Protein AF-A0A0G1XQF8-F1 (afdb_monomer)

Sequence (126 aa):
MMKHDTEIATPSVVESVKRPQMKPQFAVLIAGSIVLSMLLVIVSMYLYNESGAAQLDLSRPGYQDVRSQAQVTERFDGIDSAGEVNDRTLERFDELYSEQQAKILKQKDGFAPAVMRDDALDIKVE

Secondary structure (DSSP, 8-state):
-----------------------HHHHHHHHHHHHHHHHHHHHHHHHHHHTTHHHHHTTSGGGTTTGGGS--SS------TTS---HHHHHHHHHHHHHHHHHHHHSTTTT-GGGSSHHHHT----

pLDDT: mean 71.52, std 14.57, range [40.84, 97.62]

Foldseek 3Di:
DDDDPPPPDDPPCPPPPDPPDDDVVNVCVVVVVVVVVVVVVVVVVVCCLVVCVVVVVCVDPVNVVVNVVRDCPDPPVADPPPDDDDPVNVVVNVVSVVVVVVVLVPPPCSPPVVCVDCVNVVPDDD

Structure (mmCIF, N/CA/C/O backbone):
data_AF-A0A0G1XQF8-F1
#
_entry.id   AF-A0A0G1XQF8-F1
#
loop_
_atom_site.group_PDB
_atom_site.id
_atom_site.type_symbol
_atom_site.label_atom_id
_atom_site.label_alt_id
_atom_site.label_comp_id
_atom_site.label_asym_id
_atom_site.label_entity_id
_atom_site.label_seq_id
_atom_site.pdbx_PDB_ins_code
_atom_site.Cartn_x
_atom_site.Cartn_y
_atom_site.Cartn_z
_atom_site.occupancy
_atom_site.B_iso_or_equiv
_atom_site.auth_seq_id
_atom_site.auth_com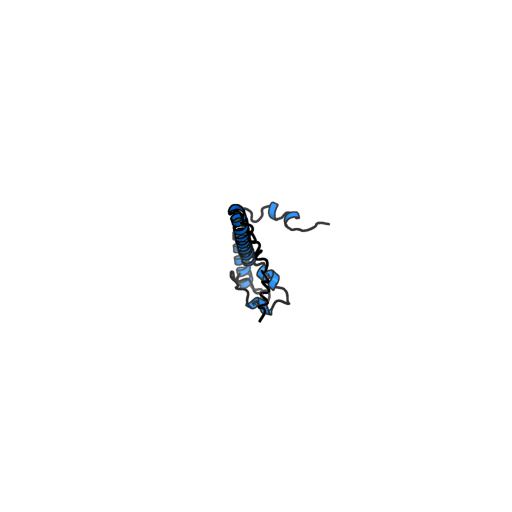p_id
_atom_site.auth_asym_id
_atom_site.auth_atom_id
_atom_site.pdbx_PDB_model_num
ATOM 1 N N . MET A 1 1 ? 47.596 -43.853 -64.453 1.00 41.84 1 MET A N 1
ATOM 2 C CA . MET A 1 1 ? 47.403 -43.241 -63.120 1.00 41.84 1 MET A CA 1
ATOM 3 C C . MET A 1 1 ? 46.606 -41.956 -63.335 1.00 41.84 1 MET A C 1
ATOM 5 O O . MET A 1 1 ? 47.189 -40.933 -63.655 1.00 41.84 1 MET A O 1
ATOM 9 N N . MET A 1 2 ? 45.273 -42.048 -63.335 1.00 40.84 2 MET A N 1
ATOM 10 C CA . MET A 1 2 ? 44.359 -40.917 -63.563 1.00 40.84 2 MET A CA 1
ATOM 11 C C . MET A 1 2 ? 43.881 -40.423 -62.194 1.00 40.84 2 MET A C 1
ATOM 13 O O . MET A 1 2 ? 43.322 -41.206 -61.430 1.00 40.84 2 MET A O 1
ATOM 17 N N . LYS A 1 3 ? 44.176 -39.164 -61.856 1.00 48.50 3 LYS A N 1
ATOM 18 C CA . LYS A 1 3 ? 43.680 -38.506 -60.641 1.00 48.50 3 LYS A CA 1
ATOM 19 C C . LYS A 1 3 ? 42.242 -38.055 -60.889 1.00 48.50 3 LYS A C 1
ATOM 21 O O . LYS A 1 3 ? 41.986 -37.315 -61.833 1.00 48.50 3 LYS A O 1
ATOM 26 N N . HIS A 1 4 ? 41.323 -38.558 -60.073 1.00 51.06 4 HIS A N 1
ATOM 27 C CA . HIS A 1 4 ? 39.964 -38.048 -59.964 1.00 51.06 4 HIS A CA 1
ATOM 28 C C . HIS A 1 4 ? 39.975 -36.911 -58.948 1.00 51.06 4 HIS A C 1
ATOM 30 O O . HIS A 1 4 ? 39.969 -37.167 -57.746 1.00 51.06 4 HIS A O 1
ATOM 36 N N . ASP A 1 5 ? 39.983 -35.677 -59.434 1.00 54.97 5 ASP A N 1
ATOM 37 C CA . ASP A 1 5 ? 39.781 -34.506 -58.589 1.00 54.97 5 ASP A CA 1
ATOM 38 C C . ASP A 1 5 ? 38.29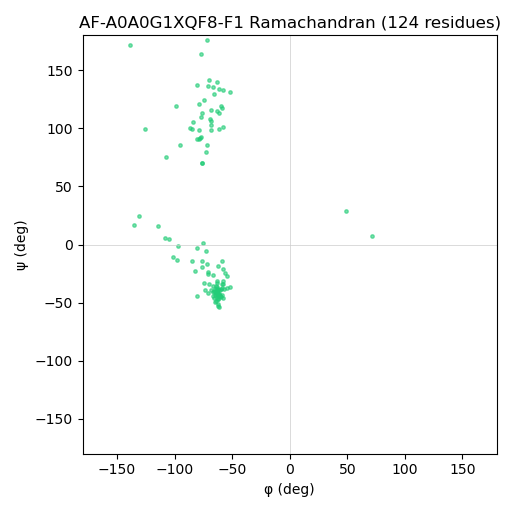2 -34.145 -58.654 1.00 54.97 5 ASP A C 1
ATOM 40 O O . ASP A 1 5 ? 37.831 -33.383 -59.502 1.00 54.97 5 ASP A O 1
ATOM 44 N N . THR A 1 6 ? 37.506 -34.792 -57.791 1.00 55.88 6 THR A N 1
ATOM 45 C CA . THR A 1 6 ? 36.113 -34.416 -57.541 1.00 55.88 6 THR A CA 1
ATOM 46 C C . THR A 1 6 ? 36.120 -33.184 -56.643 1.00 55.88 6 THR A C 1
ATOM 48 O O . THR A 1 6 ? 36.166 -33.291 -55.418 1.00 55.88 6 THR A O 1
ATOM 51 N N . GLU A 1 7 ? 36.092 -32.002 -57.248 1.00 49.00 7 GLU A N 1
ATOM 52 C CA . GLU A 1 7 ? 35.933 -30.742 -56.526 1.00 49.00 7 GLU A CA 1
ATOM 53 C C . GLU A 1 7 ? 34.452 -30.553 -56.157 1.00 49.00 7 GLU A C 1
ATOM 55 O O . GLU A 1 7 ? 33.651 -30.023 -56.926 1.00 49.00 7 GLU A O 1
ATOM 60 N N . ILE A 1 8 ? 34.054 -31.038 -54.976 1.00 55.09 8 ILE A N 1
ATOM 61 C CA . ILE A 1 8 ? 32.769 -30.670 -54.370 1.00 55.09 8 ILE A CA 1
ATOM 62 C C . ILE A 1 8 ? 32.952 -29.312 -53.693 1.00 55.09 8 ILE A C 1
ATOM 64 O O . ILE A 1 8 ? 33.320 -29.227 -52.522 1.00 55.09 8 ILE A O 1
ATOM 68 N N . ALA A 1 9 ? 32.695 -28.238 -54.435 1.00 50.81 9 ALA A N 1
ATOM 69 C CA . ALA A 1 9 ? 32.553 -26.907 -53.864 1.00 50.81 9 ALA A CA 1
ATOM 70 C C . ALA A 1 9 ? 31.154 -26.770 -53.235 1.00 50.81 9 ALA A C 1
ATOM 72 O O . ALA A 1 9 ? 30.151 -26.536 -53.907 1.00 50.81 9 ALA A O 1
ATOM 73 N N . THR A 1 10 ? 31.091 -26.956 -51.918 1.00 56.81 10 THR A N 1
ATOM 74 C CA . THR A 1 10 ? 29.962 -26.601 -51.045 1.00 56.81 10 THR A CA 1
ATOM 75 C C . THR A 1 10 ? 29.531 -25.141 -51.252 1.00 56.81 10 THR A C 1
ATOM 77 O O . THR A 1 10 ? 30.391 -24.260 -51.184 1.00 56.81 10 THR A O 1
ATOM 80 N N . PRO A 1 11 ? 28.231 -24.827 -51.433 1.00 51.84 11 PRO A N 1
ATOM 81 C CA . PRO A 1 11 ? 27.777 -23.443 -51.491 1.00 51.84 11 PRO A CA 1
ATOM 82 C C . PRO A 1 11 ? 27.914 -22.788 -50.109 1.00 51.84 11 PRO A C 1
ATOM 84 O O . PRO A 1 11 ? 27.157 -23.073 -49.183 1.00 51.84 11 PRO A O 1
ATOM 87 N N . SER A 1 12 ? 28.881 -21.882 -49.965 1.00 56.59 12 SER A N 1
ATOM 88 C CA . SER A 1 12 ? 29.026 -21.006 -48.803 1.00 56.59 12 SER A CA 1
ATOM 89 C C . SER A 1 12 ? 27.998 -19.871 -48.867 1.00 56.59 12 SER A C 1
ATOM 91 O O . SER A 1 12 ? 28.345 -18.716 -49.104 1.00 56.59 12 SER A O 1
ATOM 93 N N . VAL A 1 13 ? 26.719 -20.185 -48.678 1.00 59.09 13 VAL A N 1
ATOM 94 C CA . VAL A 1 13 ? 25.697 -19.168 -48.394 1.00 59.09 13 VAL A CA 1
ATOM 95 C C . VAL A 1 13 ? 25.311 -19.306 -46.929 1.00 59.09 13 VAL A C 1
ATOM 97 O O . VAL A 1 13 ? 24.273 -19.855 -46.578 1.00 59.09 13 VAL A O 1
ATOM 100 N N . VAL A 1 14 ? 26.194 -18.828 -46.048 1.00 60.81 14 VAL A N 1
ATOM 101 C CA . VAL A 1 14 ? 25.778 -18.458 -44.693 1.00 60.81 14 VAL A CA 1
ATOM 102 C C . VAL A 1 14 ? 25.100 -17.105 -44.838 1.00 60.81 14 VAL A C 1
ATOM 104 O O . VAL A 1 14 ? 25.749 -16.060 -44.864 1.00 60.81 14 VAL A O 1
ATOM 107 N N . GLU A 1 15 ? 23.787 -17.134 -45.033 1.00 61.25 15 GLU A N 1
ATOM 108 C CA . GLU A 1 15 ? 22.965 -15.935 -45.057 1.00 61.25 15 GLU A CA 1
ATOM 109 C C . GLU A 1 15 ? 23.118 -15.220 -43.704 1.00 61.25 15 GLU A C 1
ATOM 111 O O . GLU A 1 15 ? 22.841 -15.776 -42.639 1.00 61.25 15 GLU A O 1
ATOM 116 N N . SER A 1 16 ? 23.652 -13.997 -43.729 1.00 62.41 16 SER A N 1
ATOM 117 C CA . SER A 1 16 ? 23.842 -13.192 -42.524 1.00 62.41 16 SER A CA 1
ATOM 118 C C . SER A 1 16 ? 22.472 -12.781 -41.991 1.00 62.41 16 SER A C 1
ATOM 120 O O . SER A 1 16 ? 21.853 -11.837 -42.485 1.00 62.41 16 SER A O 1
ATOM 122 N N . VAL A 1 17 ? 21.976 -13.517 -40.994 1.00 70.25 17 VAL A N 1
ATOM 123 C CA . VAL A 1 17 ? 20.716 -13.219 -40.308 1.00 70.25 17 VAL A CA 1
ATOM 124 C C . VAL A 1 17 ? 20.835 -11.848 -39.642 1.00 70.25 17 VAL A C 1
ATOM 126 O O . VAL A 1 17 ? 21.414 -11.693 -38.561 1.00 70.25 17 VAL A O 1
ATOM 129 N N . LYS A 1 18 ? 20.284 -10.823 -40.299 1.00 65.62 18 LYS A N 1
ATOM 130 C CA . LYS A 1 18 ? 20.237 -9.458 -39.778 1.00 65.62 18 LYS A CA 1
ATOM 131 C C . LYS A 1 18 ? 19.287 -9.424 -38.583 1.00 65.62 18 LYS A C 1
ATOM 133 O O . LYS A 1 18 ? 18.069 -9.436 -38.743 1.00 65.62 18 LYS A O 1
ATOM 138 N N . ARG A 1 19 ? 19.847 -9.389 -37.370 1.00 74.12 19 ARG A N 1
ATOM 139 C CA . ARG A 1 19 ? 19.052 -9.306 -36.138 1.00 74.12 19 ARG A CA 1
ATOM 140 C C . ARG A 1 19 ? 18.244 -8.003 -36.133 1.00 74.12 19 ARG A C 1
ATOM 142 O O . ARG A 1 19 ? 18.817 -6.949 -36.430 1.00 74.12 19 ARG A O 1
ATOM 149 N N . PRO A 1 20 ? 16.945 -8.043 -35.793 1.00 67.25 20 PRO A N 1
ATOM 150 C CA . PRO A 1 20 ? 16.147 -6.834 -35.694 1.00 67.25 20 PRO A CA 1
ATOM 151 C C . PRO A 1 20 ? 16.727 -5.957 -34.582 1.00 67.25 20 PRO A C 1
ATOM 153 O O . PRO A 1 20 ? 16.756 -6.337 -33.413 1.00 67.25 20 PRO A O 1
ATOM 156 N N . GLN A 1 21 ? 17.243 -4.789 -34.959 1.00 72.50 21 GLN A N 1
ATOM 157 C CA . GLN A 1 21 ? 17.747 -3.816 -34.001 1.00 72.50 21 GLN A CA 1
ATOM 158 C C . GLN A 1 21 ? 16.553 -3.100 -33.375 1.00 72.50 21 GLN A C 1
ATOM 160 O O . GLN A 1 21 ? 15.846 -2.338 -34.040 1.00 72.50 21 GLN A O 1
ATOM 165 N N . MET A 1 22 ? 16.302 -3.375 -32.097 1.00 67.69 22 MET A N 1
ATOM 166 C CA . MET A 1 22 ? 15.277 -2.668 -31.338 1.00 67.69 22 MET A CA 1
ATOM 167 C C . MET A 1 22 ? 15.684 -1.203 -31.186 1.00 67.69 22 MET A C 1
ATOM 169 O O . MET A 1 22 ? 16.799 -0.892 -30.767 1.00 67.69 22 MET A O 1
ATOM 173 N N . LYS A 1 23 ? 14.768 -0.291 -31.524 1.00 82.81 23 LYS A N 1
ATOM 174 C CA . LYS A 1 23 ? 14.982 1.144 -31.317 1.00 82.81 23 LYS A CA 1
ATOM 175 C C . LYS A 1 23 ? 15.119 1.424 -29.813 1.00 82.81 23 LYS A C 1
ATOM 177 O O . LYS A 1 23 ? 14.321 0.890 -29.038 1.00 82.81 23 LYS A O 1
ATOM 182 N N . PRO A 1 24 ? 16.041 2.308 -29.389 1.00 81.25 24 PRO A N 1
ATOM 183 C CA . PRO A 1 24 ? 16.271 2.590 -27.970 1.00 81.25 24 PRO A CA 1
ATOM 184 C C . PRO A 1 24 ? 15.009 3.111 -27.267 1.00 81.25 24 PRO A C 1
ATOM 186 O O . PRO A 1 24 ? 14.738 2.738 -26.135 1.00 81.25 24 PRO A O 1
ATOM 189 N N . GLN A 1 25 ? 14.172 3.881 -27.969 1.00 84.06 25 GLN A N 1
ATOM 190 C CA . GLN A 1 25 ? 12.886 4.377 -27.460 1.00 84.06 25 GLN A CA 1
ATOM 191 C C . GLN A 1 25 ? 11.914 3.246 -27.085 1.00 84.06 25 GLN A C 1
ATOM 193 O O . GLN A 1 25 ? 11.227 3.326 -26.072 1.00 84.06 25 GLN A O 1
ATOM 198 N N . PHE A 1 26 ? 11.879 2.173 -27.879 1.00 86.19 26 PHE A N 1
ATOM 199 C CA . PHE A 1 26 ? 11.009 1.026 -27.623 1.00 86.19 26 PHE A CA 1
ATOM 200 C C . PHE A 1 26 ? 11.524 0.184 -26.450 1.00 86.19 26 PHE A C 1
ATOM 202 O O . PHE A 1 26 ? 10.744 -0.237 -25.602 1.00 86.19 26 PHE A O 1
ATOM 209 N N . ALA A 1 27 ? 12.846 0.008 -26.351 1.00 87.81 27 ALA A N 1
ATOM 210 C CA . ALA A 1 27 ? 13.469 -0.665 -25.213 1.00 87.81 27 ALA A CA 1
ATOM 211 C C . ALA A 1 27 ? 13.232 0.093 -23.892 1.00 87.81 27 ALA A C 1
ATOM 213 O O . ALA A 1 27 ? 12.914 -0.527 -22.880 1.00 87.81 27 ALA A O 1
ATOM 214 N N . VAL A 1 28 ? 13.318 1.428 -23.914 1.00 92.62 28 VAL A N 1
ATOM 215 C CA . VAL A 1 28 ? 13.034 2.281 -22.748 1.00 92.62 28 VAL A CA 1
ATOM 216 C C . VAL A 1 28 ? 11.570 2.183 -22.324 1.00 92.62 28 VAL A C 1
ATOM 218 O O . VAL A 1 28 ? 11.303 2.087 -21.132 1.00 92.62 28 VAL A O 1
ATOM 221 N N . LEU A 1 29 ? 10.623 2.149 -23.268 1.00 93.75 29 LEU A N 1
ATOM 222 C CA . LEU A 1 29 ? 9.204 1.965 -22.941 1.00 93.75 29 LEU A CA 1
ATOM 223 C C . LEU A 1 29 ? 8.938 0.617 -22.270 1.00 93.75 29 LEU A C 1
ATOM 225 O O . LEU A 1 29 ? 8.242 0.571 -21.257 1.00 93.75 29 LEU A O 1
ATOM 229 N N . ILE A 1 30 ? 9.522 -0.467 -22.789 1.00 94.12 30 ILE A N 1
ATOM 230 C CA . ILE A 1 30 ? 9.374 -1.794 -22.181 1.00 94.12 30 ILE A CA 1
ATOM 231 C C . ILE A 1 30 ? 9.963 -1.789 -20.770 1.00 94.12 30 ILE A C 1
ATOM 233 O O . ILE A 1 30 ? 9.262 -2.125 -19.817 1.00 94.12 30 ILE A O 1
ATOM 237 N N . ALA A 1 31 ? 11.214 -1.351 -20.616 1.00 94.75 31 ALA A N 1
ATOM 238 C CA . ALA A 1 31 ? 11.869 -1.300 -19.313 1.00 94.75 31 ALA A CA 1
ATOM 239 C C . ALA A 1 31 ? 11.095 -0.419 -18.318 1.00 94.75 31 ALA A C 1
ATOM 241 O O . ALA A 1 31 ? 10.867 -0.824 -17.181 1.00 94.75 31 ALA A O 1
ATOM 242 N N . GLY A 1 32 ? 10.622 0.747 -18.763 1.00 96.56 32 GLY A N 1
ATOM 243 C CA . GLY A 1 32 ? 9.818 1.657 -17.954 1.00 96.56 32 GLY A CA 1
ATOM 244 C C . GLY A 1 32 ? 8.497 1.034 -17.508 1.00 96.56 32 GLY A C 1
ATOM 245 O O . GLY A 1 32 ? 8.147 1.137 -16.337 1.00 96.56 32 GLY A O 1
ATOM 246 N N . SER A 1 33 ? 7.795 0.330 -18.402 1.00 96.56 33 SER A N 1
ATOM 247 C CA . SER A 1 33 ? 6.546 -0.360 -18.054 1.00 96.56 33 SER A CA 1
ATOM 248 C C . SER A 1 33 ? 6.758 -1.470 -17.019 1.00 96.56 33 SER A C 1
ATOM 250 O O . SER A 1 33 ? 5.963 -1.596 -16.089 1.00 96.56 33 SER A O 1
ATOM 252 N N . ILE A 1 34 ? 7.866 -2.214 -17.115 1.00 97.00 34 ILE A N 1
ATOM 253 C CA . ILE A 1 34 ? 8.223 -3.259 -16.149 1.00 97.00 34 ILE A CA 1
ATOM 254 C C . ILE A 1 34 ? 8.500 -2.630 -14.782 1.00 97.00 34 ILE A C 1
ATOM 256 O O . ILE A 1 34 ? 7.910 -3.051 -13.789 1.00 97.00 34 ILE A O 1
ATOM 260 N N . VAL A 1 35 ? 9.328 -1.583 -14.725 1.00 97.62 35 VAL A N 1
ATOM 261 C CA . VAL A 1 35 ? 9.638 -0.884 -13.468 1.00 97.62 35 VAL A CA 1
ATOM 262 C C . VAL A 1 35 ? 8.375 -0.297 -12.841 1.00 97.62 35 VAL A C 1
ATOM 264 O O . VAL A 1 35 ? 8.143 -0.474 -11.647 1.00 97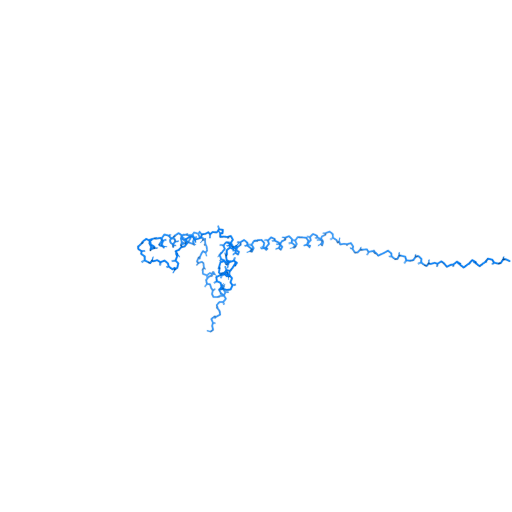.62 35 VAL A O 1
ATOM 267 N N . LEU A 1 36 ? 7.521 0.345 -13.640 1.00 96.50 36 LEU A N 1
ATOM 268 C CA . LEU A 1 36 ? 6.262 0.906 -13.158 1.00 96.50 36 LEU A CA 1
ATOM 269 C C . LEU A 1 36 ? 5.338 -0.182 -12.593 1.00 96.50 36 LEU A C 1
ATOM 271 O O . LEU A 1 36 ? 4.757 0.005 -11.526 1.00 96.50 36 LEU A O 1
ATOM 275 N N . SER A 1 37 ? 5.245 -1.332 -13.266 1.00 96.81 37 SER A N 1
ATOM 276 C CA . SER A 1 37 ? 4.443 -2.464 -12.791 1.00 96.81 37 SER A CA 1
ATOM 277 C C . SER A 1 37 ? 4.958 -3.019 -11.460 1.00 96.81 37 SER A C 1
ATOM 279 O O . SER A 1 37 ? 4.167 -3.285 -10.560 1.00 96.81 37 SER A O 1
ATOM 281 N N . MET A 1 38 ? 6.280 -3.109 -11.287 1.00 96.94 38 MET A N 1
ATOM 282 C CA . MET A 1 38 ? 6.888 -3.549 -10.031 1.00 96.94 38 MET A CA 1
ATOM 283 C C . MET A 1 38 ? 6.590 -2.575 -8.891 1.00 96.94 38 MET A C 1
ATOM 285 O O . MET A 1 38 ? 6.236 -3.010 -7.798 1.00 96.94 38 MET A O 1
ATOM 289 N N . LEU A 1 39 ? 6.680 -1.266 -9.147 1.00 96.50 39 LEU A N 1
ATOM 290 C CA . LEU A 1 39 ? 6.341 -0.249 -8.149 1.00 96.50 39 LEU A CA 1
ATOM 291 C C . LEU A 1 39 ? 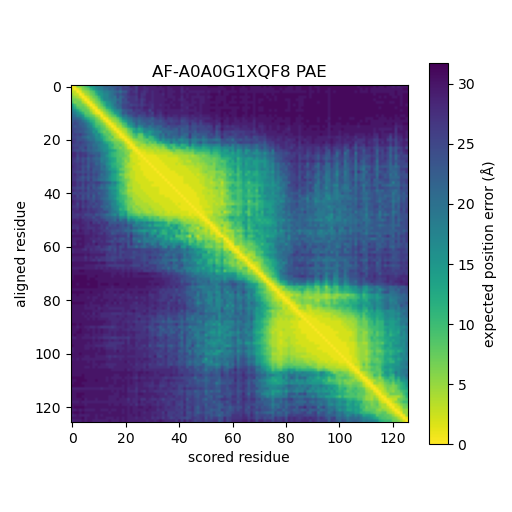4.879 -0.356 -7.713 1.00 96.50 39 LEU A C 1
ATOM 293 O O . LEU A 1 39 ? 4.598 -0.326 -6.518 1.00 96.50 39 LEU A O 1
ATOM 297 N N . LEU A 1 40 ? 3.964 -0.538 -8.667 1.00 95.75 40 LEU A N 1
ATOM 298 C CA . LEU A 1 40 ? 2.545 -0.734 -8.375 1.00 95.75 40 LEU A CA 1
ATOM 299 C C . LEU A 1 40 ? 2.320 -1.977 -7.506 1.00 95.75 40 LEU A C 1
ATOM 301 O O . LEU A 1 40 ? 1.619 -1.882 -6.506 1.00 95.75 40 LEU A O 1
ATOM 305 N N . VAL A 1 41 ? 2.967 -3.106 -7.819 1.00 96.00 41 VAL A N 1
ATOM 306 C CA . VAL A 1 41 ? 2.865 -4.336 -7.012 1.00 96.00 41 VAL A CA 1
ATOM 307 C C . VAL A 1 41 ? 3.376 -4.122 -5.586 1.00 96.00 41 VAL A C 1
ATOM 309 O O . VAL A 1 41 ? 2.730 -4.569 -4.641 1.00 96.00 41 VAL A O 1
ATOM 312 N N . ILE A 1 42 ? 4.502 -3.422 -5.411 1.00 94.50 42 ILE A N 1
ATOM 313 C CA . ILE A 1 42 ? 5.052 -3.120 -4.080 1.00 94.50 42 ILE A CA 1
ATOM 314 C C . ILE A 1 42 ? 4.068 -2.267 -3.277 1.00 94.50 42 ILE A C 1
ATOM 316 O O . ILE A 1 42 ? 3.783 -2.590 -2.126 1.00 94.50 42 ILE A O 1
ATOM 320 N N . VAL A 1 43 ? 3.517 -1.212 -3.883 1.00 91.62 43 VAL A N 1
ATOM 321 C CA . VAL A 1 43 ? 2.523 -0.346 -3.232 1.00 91.62 43 VAL A CA 1
ATOM 322 C C . VAL A 1 43 ? 1.264 -1.139 -2.875 1.00 91.62 43 VAL A C 1
ATOM 324 O O . VAL A 1 43 ? 0.773 -1.029 -1.755 1.00 91.62 43 VAL A O 1
ATOM 327 N N . SER A 1 44 ? 0.770 -1.989 -3.777 1.00 88.75 44 SER A N 1
ATOM 328 C CA . SER A 1 44 ? -0.377 -2.858 -3.505 1.00 88.75 44 SER A CA 1
ATOM 329 C C . SER A 1 44 ? -0.115 -3.815 -2.343 1.00 88.75 44 SER A C 1
ATOM 331 O O . SER A 1 44 ? -0.972 -3.952 -1.477 1.00 88.75 44 SER A O 1
ATOM 333 N N . MET A 1 45 ? 1.064 -4.441 -2.285 1.00 87.94 45 MET A N 1
ATOM 334 C CA . MET A 1 45 ? 1.436 -5.319 -1.171 1.00 87.94 45 MET A CA 1
ATOM 335 C C . MET A 1 45 ? 1.604 -4.560 0.145 1.00 87.94 45 MET A C 1
ATOM 337 O O . MET A 1 45 ? 1.240 -5.078 1.198 1.00 87.94 45 MET A O 1
ATOM 341 N N . TYR A 1 46 ? 2.111 -3.328 0.099 1.00 84.38 46 TYR A N 1
ATOM 342 C CA . TYR A 1 46 ? 2.197 -2.476 1.280 1.00 84.38 46 TYR A CA 1
ATOM 343 C C . TYR A 1 46 ? 0.801 -2.173 1.844 1.00 84.38 46 TYR A C 1
ATOM 345 O O . TYR A 1 46 ? 0.540 -2.466 3.008 1.00 84.38 46 TYR A O 1
ATOM 353 N N . LEU A 1 47 ? -0.131 -1.704 1.005 1.00 80.06 47 LEU A N 1
ATOM 354 C CA . LEU A 1 47 ? -1.518 -1.457 1.419 1.00 80.06 47 LEU A CA 1
ATOM 355 C C . LEU A 1 47 ? -2.227 -2.739 1.882 1.00 80.06 47 LEU A C 1
ATOM 357 O O . LEU A 1 47 ? -2.994 -2.702 2.841 1.00 80.06 47 LEU A O 1
ATOM 361 N N . TYR A 1 48 ? -1.981 -3.872 1.221 1.00 76.56 48 TYR A N 1
ATOM 362 C CA . TYR A 1 48 ? -2.553 -5.172 1.585 1.00 76.56 48 TYR A CA 1
ATOM 363 C C . TYR A 1 48 ? -2.176 -5.605 3.011 1.00 76.56 48 TYR A C 1
ATOM 365 O O . TYR A 1 48 ? -3.012 -6.144 3.738 1.00 76.56 48 TYR A O 1
ATOM 373 N N . ASN A 1 49 ? -0.938 -5.327 3.427 1.00 72.75 49 ASN A N 1
ATOM 374 C CA . ASN A 1 49 ? -0.461 -5.642 4.771 1.00 72.75 49 ASN A CA 1
ATOM 375 C C . ASN A 1 49 ? -0.915 -4.605 5.814 1.00 72.75 49 ASN A C 1
ATOM 377 O O . ASN A 1 49 ? -1.390 -5.000 6.876 1.00 72.75 49 ASN A O 1
ATOM 381 N N . GLU A 1 50 ? -0.827 -3.306 5.506 1.00 70.88 50 GLU A N 1
ATOM 382 C CA . GLU A 1 50 ? -1.230 -2.205 6.407 1.00 70.88 50 GLU A CA 1
ATOM 383 C C . GLU A 1 50 ? -2.737 -2.193 6.697 1.00 70.88 50 GLU A C 1
ATOM 385 O O . GLU A 1 50 ? -3.168 -1.953 7.818 1.00 70.88 50 GLU A O 1
ATOM 390 N N . SER A 1 51 ? -3.572 -2.502 5.701 1.00 67.88 51 SER A N 1
ATOM 391 C CA . SER A 1 51 ? -5.035 -2.513 5.864 1.00 67.88 51 SER A CA 1
ATOM 392 C C . SER A 1 51 ? -5.570 -3.687 6.693 1.00 67.88 51 SER A C 1
ATOM 394 O O . SER A 1 51 ? -6.772 -3.764 6.938 1.00 67.88 51 SER A O 1
ATOM 396 N N . GLY A 1 52 ? -4.717 -4.640 7.088 1.00 62.12 52 GLY A N 1
ATOM 397 C CA . GLY A 1 52 ? -5.143 -5.848 7.796 1.00 62.12 52 GLY A CA 1
ATOM 398 C C . GLY A 1 52 ? -5.904 -6.856 6.923 1.00 62.12 52 GLY A C 1
ATOM 399 O O . GLY A 1 52 ? -6.366 -7.875 7.439 1.00 62.12 52 GLY A O 1
ATOM 400 N N . ALA A 1 53 ? -5.993 -6.640 5.603 1.00 69.94 53 ALA A N 1
ATOM 401 C CA . ALA A 1 53 ? -6.635 -7.567 4.666 1.00 69.94 53 ALA A CA 1
ATOM 402 C C . ALA A 1 53 ? -6.002 -8.971 4.708 1.00 69.94 53 ALA A C 1
ATOM 404 O O . ALA A 1 53 ? -6.709 -9.976 4.624 1.00 69.94 53 ALA A O 1
ATOM 405 N N . ALA A 1 54 ? -4.689 -9.048 4.947 1.00 61.59 54 ALA A N 1
ATOM 406 C CA . ALA A 1 54 ? -3.985 -10.308 5.177 1.00 61.59 54 ALA A CA 1
ATOM 407 C C . ALA A 1 54 ? -4.533 -11.093 6.385 1.00 61.59 54 ALA A C 1
ATOM 409 O O . ALA A 1 54 ? -4.633 -12.316 6.341 1.00 61.59 54 ALA A O 1
ATOM 410 N N . GLN A 1 55 ? -4.930 -10.410 7.461 1.00 61.03 55 GLN A N 1
ATOM 411 C CA . GLN A 1 55 ? -5.498 -11.057 8.648 1.00 61.03 55 GLN A CA 1
ATOM 412 C C . GLN A 1 55 ? -6.933 -11.537 8.399 1.00 61.03 55 GLN A C 1
ATOM 414 O O . GLN A 1 55 ? -7.331 -12.579 8.925 1.00 61.03 55 GLN A O 1
ATOM 419 N N . LEU A 1 56 ? -7.690 -10.808 7.569 1.00 64.06 56 LEU A N 1
ATOM 420 C CA . LEU A 1 56 ? -9.034 -11.193 7.143 1.00 64.06 56 LEU A CA 1
ATOM 421 C C . LEU A 1 56 ? -9.007 -12.451 6.265 1.00 64.06 56 LEU A C 1
ATOM 423 O O . LEU A 1 56 ? -9.797 -13.361 6.505 1.00 64.06 56 LEU A O 1
ATOM 427 N N . ASP A 1 57 ? -8.088 -12.561 5.303 1.00 68.06 57 ASP A N 1
ATOM 428 C CA . ASP A 1 57 ? -7.992 -13.768 4.465 1.00 68.06 57 ASP A CA 1
ATOM 429 C C . ASP A 1 57 ? -7.502 -14.986 5.278 1.00 68.06 57 ASP A C 1
ATOM 431 O O . ASP A 1 57 ? -8.064 -16.082 5.203 1.00 68.06 57 ASP A O 1
ATOM 435 N N . LEU A 1 58 ? -6.549 -14.764 6.192 1.00 64.25 58 LEU A N 1
ATOM 436 C CA . LEU A 1 58 ? -6.043 -15.770 7.137 1.00 64.25 58 LEU A CA 1
ATOM 437 C C . LEU A 1 58 ? -6.991 -16.075 8.314 1.00 64.25 58 LEU A C 1
ATOM 439 O O . LEU A 1 58 ? -6.661 -16.881 9.188 1.00 64.25 58 LEU A O 1
ATOM 443 N N . SER A 1 59 ? -8.167 -15.445 8.378 1.00 63.50 59 SER A N 1
ATOM 444 C CA . SER A 1 59 ? -9.209 -15.792 9.356 1.00 63.50 59 SER A CA 1
ATOM 445 C C . SER A 1 59 ? -9.960 -17.075 8.981 1.00 63.50 59 SER A C 1
ATOM 447 O O . SER A 1 59 ? -10.653 -17.661 9.814 1.00 63.50 59 SER A O 1
ATOM 449 N N . ARG A 1 60 ? -9.805 -17.542 7.735 1.00 70.75 60 ARG A N 1
ATOM 450 C CA . ARG A 1 60 ? -10.456 -18.755 7.240 1.00 70.75 60 ARG A CA 1
ATOM 451 C C . ARG A 1 60 ? -9.916 -20.002 7.965 1.00 70.75 60 ARG A C 1
ATOM 453 O O . ARG A 1 60 ? -8.697 -20.167 8.053 1.00 70.75 60 ARG A O 1
ATOM 460 N N . PRO A 1 61 ? -10.784 -20.945 8.395 1.00 58.50 61 PRO A N 1
ATOM 461 C CA . PRO A 1 61 ? -10.381 -22.123 9.174 1.00 58.50 61 PRO A CA 1
ATOM 462 C C . PRO A 1 61 ? -9.304 -23.006 8.524 1.00 58.50 61 PRO A C 1
ATOM 464 O O . PRO A 1 61 ? -8.591 -23.702 9.238 1.00 58.50 61 PRO A O 1
ATOM 467 N N . GLY A 1 62 ? -9.171 -22.975 7.193 1.00 61.47 62 GLY A N 1
ATOM 468 C CA . GLY A 1 62 ? -8.162 -23.731 6.439 1.00 61.47 62 GLY A CA 1
ATOM 469 C C . GLY A 1 62 ? -6.757 -23.114 6.404 1.00 61.47 62 GLY A C 1
ATOM 470 O O . GLY A 1 62 ? -5.861 -23.723 5.835 1.00 61.47 62 GLY A O 1
ATOM 471 N N . TYR A 1 63 ? -6.551 -21.930 6.990 1.00 58.84 63 TYR A N 1
ATOM 472 C CA . TYR A 1 63 ? -5.269 -21.206 6.976 1.00 58.84 63 TYR A CA 1
ATOM 473 C C . TYR A 1 63 ? -4.630 -21.084 8.373 1.00 58.84 63 TYR A C 1
ATOM 475 O O . TYR A 1 63 ? -3.708 -20.292 8.575 1.00 58.84 63 TYR A O 1
ATOM 483 N N . GLN A 1 64 ? -5.087 -21.884 9.346 1.00 58.47 64 GLN A N 1
ATOM 484 C CA . GLN A 1 64 ? -4.579 -21.852 10.726 1.00 58.47 64 GLN A CA 1
ATOM 485 C C . GLN A 1 64 ? -3.064 -22.096 10.810 1.00 58.47 64 GLN A C 1
ATOM 487 O O . GLN A 1 64 ? -2.378 -21.397 11.555 1.00 58.47 64 GLN A O 1
ATOM 492 N N . ASP A 1 65 ? -2.529 -22.999 9.985 1.00 58.88 65 ASP A N 1
ATOM 493 C CA . ASP A 1 65 ? -1.105 -23.366 9.996 1.00 58.88 65 ASP A CA 1
ATOM 494 C C . ASP A 1 65 ? -0.180 -22.257 9.460 1.00 58.88 65 ASP A C 1
ATOM 496 O O . ASP A 1 65 ? 0.999 -22.192 9.815 1.00 58.88 65 ASP A O 1
ATOM 500 N N . VAL A 1 66 ? -0.706 -21.350 8.629 1.00 57.69 66 VAL A N 1
ATOM 501 C CA . VAL A 1 66 ? 0.055 -20.232 8.037 1.00 57.69 66 VAL A CA 1
ATOM 502 C C . VAL A 1 66 ? -0.186 -18.897 8.744 1.00 57.69 66 VAL A C 1
ATOM 504 O O . VAL A 1 66 ? 0.579 -17.953 8.548 1.00 57.69 66 VAL A O 1
ATOM 507 N N . ARG A 1 67 ? -1.181 -18.825 9.641 1.00 56.28 67 ARG A N 1
ATOM 508 C CA . ARG A 1 67 ? -1.462 -17.650 10.483 1.00 56.28 67 ARG A CA 1
ATOM 509 C C . ARG A 1 67 ? -0.263 -17.244 11.349 1.00 56.28 67 ARG A C 1
ATOM 511 O O . ARG A 1 67 ? -0.077 -16.063 11.611 1.00 56.28 67 ARG A O 1
ATOM 518 N N . SER A 1 68 ? 0.565 -18.208 11.759 1.00 58.44 68 SER A N 1
ATOM 519 C CA . SER A 1 68 ? 1.775 -17.982 12.567 1.00 58.44 68 SER A CA 1
ATOM 520 C C . SER A 1 68 ? 2.931 -17.318 11.805 1.00 58.44 68 SER A C 1
ATOM 522 O O . SER A 1 68 ? 3.858 -16.812 12.434 1.00 58.44 68 SER A O 1
ATOM 524 N N . GLN A 1 69 ? 2.888 -17.316 10.467 1.00 59.59 69 GLN A N 1
ATOM 525 C CA . GLN A 1 69 ? 3.959 -16.806 9.601 1.00 59.59 69 GLN A CA 1
ATOM 526 C C . GLN A 1 69 ? 3.707 -15.377 9.103 1.00 59.59 69 GLN A C 1
ATOM 528 O O . GLN A 1 69 ? 4.628 -14.736 8.597 1.00 59.59 69 GLN A O 1
ATOM 533 N N . ALA A 1 70 ? 2.487 -14.855 9.259 1.00 57.03 70 ALA A N 1
ATOM 534 C CA . ALA A 1 70 ? 2.217 -13.450 9.003 1.00 57.03 70 ALA A CA 1
ATOM 535 C C . ALA A 1 70 ? 2.937 -12.611 10.068 1.00 57.03 70 ALA A C 1
ATOM 537 O O . ALA A 1 70 ? 2.629 -12.704 11.258 1.00 57.03 70 ALA A O 1
ATOM 538 N N . GLN A 1 71 ? 3.914 -11.795 9.654 1.00 51.09 71 GLN A N 1
ATOM 539 C CA . GLN A 1 71 ? 4.454 -10.768 10.537 1.00 51.09 71 GLN A CA 1
ATOM 540 C C . GLN A 1 71 ? 3.312 -9.823 10.896 1.00 51.09 71 GLN A C 1
ATOM 542 O O . GLN A 1 71 ? 2.758 -9.131 10.046 1.00 51.09 71 GLN A O 1
ATOM 547 N N . VAL A 1 72 ? 2.937 -9.840 12.171 1.00 54.56 72 VAL A N 1
ATOM 548 C CA . VAL A 1 72 ? 1.970 -8.916 12.748 1.00 54.56 72 VAL A CA 1
ATOM 549 C C . VAL A 1 72 ? 2.668 -7.557 12.855 1.00 54.56 72 VAL A C 1
ATOM 551 O O . VAL A 1 72 ? 3.227 -7.226 13.897 1.00 54.56 72 VAL A O 1
ATOM 554 N N . THR A 1 73 ? 2.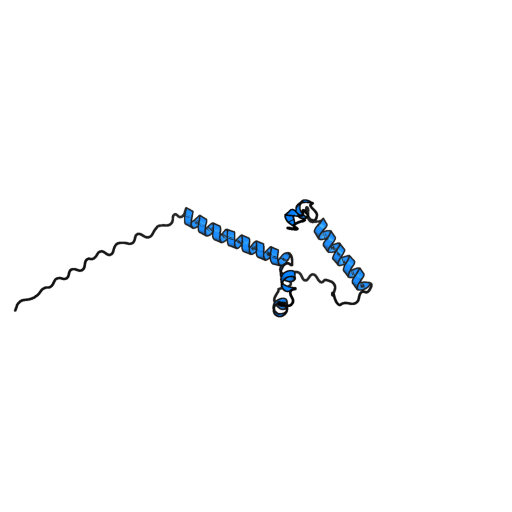749 -6.822 11.743 1.00 52.75 73 THR A N 1
ATOM 555 C CA . THR A 1 73 ? 3.468 -5.536 11.678 1.00 52.75 73 THR A CA 1
ATOM 556 C C . THR A 1 73 ? 2.740 -4.438 12.448 1.00 52.75 73 THR A C 1
ATOM 558 O O . THR A 1 73 ? 3.391 -3.574 13.021 1.00 52.75 73 THR A O 1
ATOM 561 N N . GLU A 1 74 ? 1.424 -4.553 12.612 1.00 52.25 74 GLU A N 1
ATOM 562 C CA . GLU A 1 74 ? 0.695 -3.831 13.647 1.00 52.25 74 GLU A CA 1
ATOM 563 C C . GLU A 1 74 ? -0.089 -4.839 14.473 1.00 52.25 74 GLU A C 1
ATOM 565 O O . GLU A 1 74 ? -1.141 -5.347 14.078 1.00 52.25 74 GLU A O 1
ATOM 570 N N . ARG A 1 75 ? 0.467 -5.187 15.635 1.00 50.91 75 ARG A N 1
ATOM 571 C CA . ARG A 1 75 ? -0.275 -5.921 16.651 1.00 50.91 75 ARG A CA 1
ATOM 572 C C . ARG A 1 75 ? -1.265 -4.921 17.221 1.00 50.91 75 ARG A C 1
ATOM 574 O O . ARG A 1 75 ? -0.963 -4.242 18.195 1.00 50.91 75 ARG A O 1
ATOM 581 N N . PHE A 1 76 ? -2.419 -4.783 16.569 1.00 56.94 76 PHE A N 1
ATOM 582 C CA . PHE A 1 76 ? -3.585 -4.253 17.251 1.00 56.94 76 PHE A CA 1
ATOM 583 C C . PHE A 1 76 ? -3.817 -5.195 18.427 1.00 56.94 76 PHE A C 1
ATOM 585 O O . PHE A 1 76 ? -4.263 -6.331 18.250 1.00 56.94 76 PHE A O 1
ATOM 592 N N . ASP A 1 77 ? -3.385 -4.764 19.609 1.00 62.72 77 ASP A N 1
ATOM 593 C CA . ASP A 1 77 ? -3.544 -5.500 20.856 1.00 62.72 77 ASP A CA 1
ATOM 594 C C . ASP A 1 77 ? -5.003 -5.324 21.285 1.00 62.72 77 ASP A C 1
ATOM 596 O O . ASP A 1 77 ? -5.353 -4.521 22.152 1.00 62.72 77 ASP A O 1
ATOM 600 N N . GLY A 1 78 ? -5.869 -5.978 20.510 1.00 67.06 78 GLY A N 1
ATOM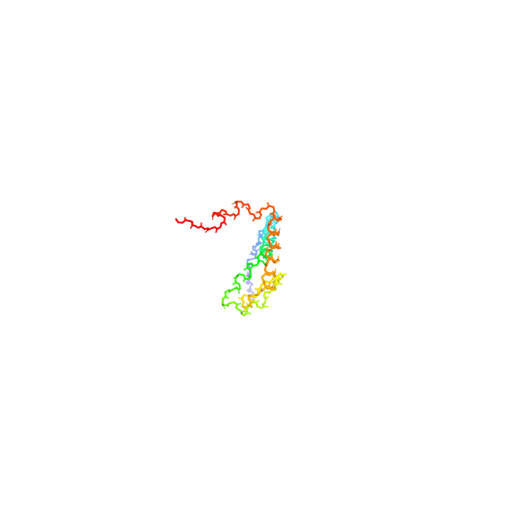 601 C CA . GLY A 1 78 ? -7.306 -5.967 20.677 1.00 67.06 78 GLY A CA 1
ATOM 602 C C . GLY A 1 78 ? -7.723 -6.765 21.901 1.00 67.06 78 GLY A C 1
ATOM 603 O O . GLY A 1 78 ? -6.920 -7.394 22.589 1.00 67.06 78 GLY A O 1
ATOM 604 N N . ILE A 1 79 ? -9.019 -6.746 22.172 1.00 74.88 79 ILE A N 1
ATOM 605 C CA . ILE A 1 79 ? -9.580 -7.498 23.289 1.00 74.88 79 ILE A CA 1
ATOM 606 C C . ILE A 1 79 ? -9.754 -8.954 22.874 1.00 74.88 79 ILE A C 1
ATOM 608 O O . ILE A 1 79 ? -10.206 -9.239 21.764 1.00 74.88 79 ILE A O 1
ATOM 612 N N . ASP A 1 80 ? -9.394 -9.871 23.772 1.00 73.06 80 ASP A N 1
ATOM 613 C CA . ASP A 1 80 ? -9.612 -11.298 23.568 1.00 73.06 80 ASP A CA 1
ATOM 614 C C . ASP A 1 80 ? -11.109 -11.587 23.391 1.00 73.06 80 ASP A C 1
ATOM 616 O O . ASP A 1 80 ? -11.921 -11.352 24.286 1.00 73.06 80 ASP A O 1
ATOM 620 N N . SER A 1 81 ? -11.464 -12.137 22.231 1.00 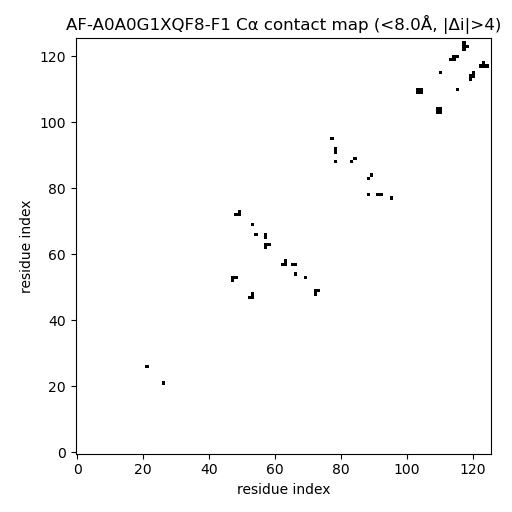68.94 81 SER A N 1
ATOM 621 C CA . SER A 1 81 ? -12.827 -12.547 21.889 1.00 68.94 81 SER A CA 1
ATOM 622 C C . SER A 1 81 ? -13.396 -13.646 22.796 1.00 68.94 81 SER A C 1
ATOM 624 O O . SER A 1 81 ? -14.609 -13.833 22.821 1.00 68.94 81 SER A O 1
ATOM 626 N N . ALA A 1 82 ? -12.540 -14.379 23.515 1.00 75.69 82 ALA A N 1
ATOM 627 C CA . ALA A 1 82 ? -12.927 -15.419 24.468 1.00 75.69 82 ALA A CA 1
ATOM 628 C C . ALA A 1 82 ? -12.689 -15.016 25.941 1.00 75.69 82 ALA A C 1
ATOM 630 O O . ALA A 1 82 ? -12.865 -15.847 26.833 1.00 75.69 82 ALA A O 1
ATOM 631 N N . GLY A 1 83 ? -12.283 -13.767 26.199 1.00 73.50 83 GLY A N 1
ATOM 632 C CA . GLY A 1 83 ? -12.001 -13.252 27.541 1.00 73.50 83 GLY A CA 1
ATOM 633 C C . GLY A 1 83 ? -13.258 -12.912 28.354 1.00 73.50 83 GLY A C 1
ATOM 634 O O . GLY A 1 83 ? -14.359 -12.779 27.823 1.00 73.50 83 GLY A O 1
ATOM 635 N N . GLU A 1 84 ? -13.100 -12.753 29.671 1.00 80.06 84 GLU A N 1
ATOM 636 C CA . GLU A 1 84 ? -14.196 -12.345 30.560 1.00 80.06 84 GLU A CA 1
ATOM 637 C C . GLU A 1 84 ? -14.591 -10.877 30.350 1.00 80.06 84 GLU A C 1
ATOM 639 O O . GLU A 1 84 ? -13.732 -9.998 30.320 1.00 80.06 84 GLU A O 1
ATOM 644 N N . VAL A 1 85 ? -15.897 -10.600 30.302 1.00 86.06 85 VAL A N 1
ATOM 645 C CA . VAL A 1 85 ? -16.427 -9.231 30.241 1.00 86.06 85 VAL A CA 1
ATOM 646 C C . VAL A 1 85 ? -16.504 -8.655 31.656 1.00 86.06 85 VAL A C 1
ATOM 648 O O . VAL A 1 85 ? -17.371 -9.022 32.447 1.00 86.06 85 VAL A O 1
ATOM 651 N N . ASN A 1 86 ? -15.580 -7.753 31.978 1.00 87.81 86 ASN A N 1
ATOM 652 C CA . ASN A 1 86 ? -15.522 -7.011 33.239 1.00 87.81 86 ASN A CA 1
ATOM 653 C C . ASN A 1 86 ? -15.154 -5.533 33.011 1.00 87.81 86 ASN A C 1
ATOM 655 O O . ASN A 1 86 ? -14.759 -5.141 31.911 1.00 87.81 86 ASN A O 1
ATOM 659 N N . ASP A 1 87 ? -15.239 -4.716 34.060 1.00 87.81 87 ASP A N 1
ATOM 660 C CA . ASP A 1 87 ? -15.017 -3.264 33.975 1.00 87.81 87 ASP A CA 1
ATOM 661 C C . ASP A 1 87 ? -13.667 -2.897 33.341 1.00 87.81 87 ASP A C 1
ATOM 663 O O . ASP A 1 87 ? -13.600 -1.991 32.517 1.00 87.81 87 ASP A O 1
ATOM 667 N N . ARG A 1 88 ? -12.605 -3.664 33.628 1.00 84.88 88 ARG A N 1
ATOM 668 C CA . ARG A 1 88 ? -11.276 -3.436 33.035 1.00 84.88 88 ARG A CA 1
ATOM 669 C C . ARG A 1 88 ? -11.267 -3.686 31.529 1.00 84.88 88 ARG A C 1
ATOM 671 O O . ARG A 1 88 ? -10.627 -2.946 30.790 1.00 84.88 88 ARG A O 1
ATOM 678 N N . THR A 1 89 ? -11.965 -4.722 31.063 1.00 85.19 89 THR A N 1
ATOM 679 C CA . THR A 1 89 ? -12.089 -4.986 29.619 1.00 85.19 89 THR A CA 1
ATOM 680 C C . THR A 1 89 ? -12.950 -3.945 28.910 1.00 85.19 89 THR A C 1
ATOM 682 O O . THR A 1 89 ? -12.640 -3.584 27.781 1.00 85.19 89 THR A O 1
ATOM 685 N N . LEU A 1 90 ? -13.981 -3.413 29.572 1.00 87.44 90 LEU A N 1
ATOM 686 C CA . LEU A 1 90 ? -14.831 -2.360 29.013 1.00 8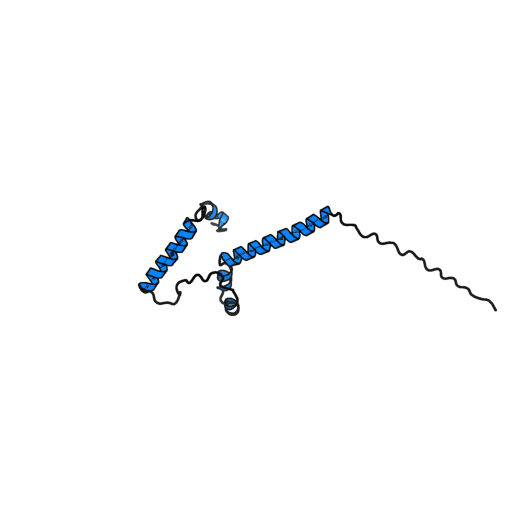7.44 90 LEU A CA 1
ATOM 687 C C . LEU A 1 90 ? -14.094 -1.020 28.922 1.00 87.44 90 LEU A C 1
ATOM 689 O O . LEU A 1 90 ? -14.177 -0.349 27.899 1.00 87.44 90 LEU A O 1
ATOM 693 N N . GLU A 1 91 ? -13.320 -0.660 29.944 1.00 88.94 91 GLU A N 1
ATOM 694 C CA . GLU A 1 91 ? -12.485 0.547 29.930 1.00 88.94 91 GLU A CA 1
ATOM 695 C C . GLU A 1 91 ? -11.409 0.458 28.841 1.00 88.94 91 GLU A C 1
ATOM 697 O O . GLU A 1 91 ? -11.219 1.389 28.059 1.00 88.94 91 GLU A O 1
ATOM 702 N N . ARG A 1 92 ? -10.772 -0.712 28.708 1.00 84.62 92 ARG A N 1
ATOM 703 C CA . ARG A 1 92 ? -9.811 -0.958 27.630 1.00 84.62 92 ARG A CA 1
ATOM 704 C C . ARG A 1 92 ? -10.458 -0.903 26.244 1.00 84.62 92 ARG A C 1
ATOM 706 O O . ARG A 1 92 ? -9.820 -0.454 25.294 1.00 84.62 92 ARG A O 1
ATOM 713 N N . PHE A 1 93 ? -11.703 -1.358 26.116 1.00 87.50 93 PHE A N 1
ATOM 714 C CA . PHE A 1 93 ? -12.458 -1.265 24.867 1.00 87.50 93 PHE A CA 1
ATOM 715 C C . PHE A 1 93 ? -12.700 0.188 24.484 1.00 87.50 93 PHE A C 1
ATOM 717 O O . PHE A 1 93 ? -12.430 0.564 23.346 1.00 87.50 93 PHE A O 1
ATOM 724 N N . ASP A 1 94 ? -13.176 0.992 25.432 1.00 88.00 94 ASP A N 1
ATOM 725 C CA . ASP A 1 94 ? -13.502 2.398 25.203 1.00 88.00 94 ASP A CA 1
ATOM 726 C C . ASP A 1 94 ? -12.264 3.209 24.796 1.00 88.00 94 ASP A C 1
ATOM 728 O O . ASP A 1 94 ? -12.316 4.011 23.861 1.00 88.00 94 ASP A O 1
ATOM 732 N N . GLU A 1 95 ? -11.117 2.925 25.420 1.00 88.38 95 GLU A N 1
ATOM 733 C CA . GLU A 1 95 ? -9.826 3.520 25.068 1.00 88.38 95 GLU A CA 1
ATOM 734 C C . GLU A 1 95 ? -9.415 3.183 23.624 1.00 88.38 95 GLU A C 1
ATOM 736 O O . GLU A 1 95 ? -9.164 4.085 22.819 1.00 88.38 95 GLU A O 1
ATOM 741 N N . LEU A 1 96 ? -9.395 1.890 23.268 1.00 86.25 96 LEU A N 1
ATOM 742 C CA . LEU A 1 96 ? -9.019 1.428 21.926 1.00 86.25 96 LEU A CA 1
ATOM 743 C C . LEU A 1 96 ? -9.982 1.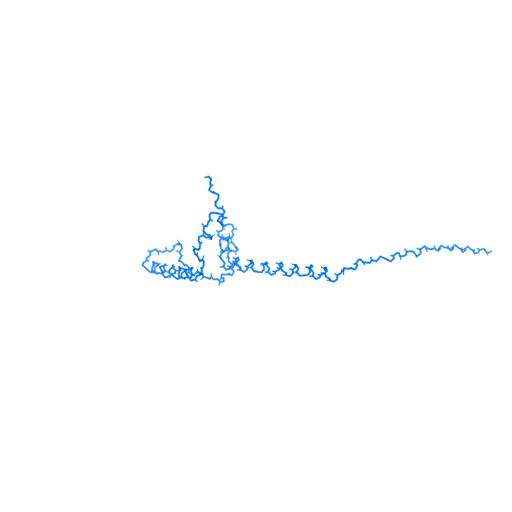946 20.851 1.00 86.25 96 LEU A C 1
ATOM 745 O O . LEU A 1 96 ? -9.559 2.350 19.763 1.00 86.25 96 LEU A O 1
ATOM 749 N N . TYR A 1 97 ? -11.279 1.951 21.153 1.00 84.62 97 TYR A N 1
ATOM 750 C CA . TYR A 1 97 ? -12.313 2.445 20.254 1.00 84.62 97 TYR A CA 1
ATOM 751 C C . TYR A 1 97 ? -12.168 3.951 20.017 1.00 84.62 97 TYR A C 1
ATOM 753 O O . TYR A 1 97 ? -12.172 4.397 18.868 1.00 84.62 97 TYR A O 1
ATOM 761 N N . SER A 1 98 ? -11.968 4.730 21.082 1.00 85.88 98 SER A N 1
ATOM 762 C CA . SER A 1 98 ? -11.775 6.181 21.005 1.00 85.88 98 SER A CA 1
ATOM 763 C C . SER A 1 98 ? -10.508 6.554 20.234 1.00 85.88 98 SER A C 1
ATOM 765 O O . SER A 1 98 ? -10.521 7.491 19.430 1.00 85.88 98 SER A O 1
ATOM 767 N N . GLU A 1 99 ? -9.415 5.808 20.420 1.00 85.00 99 GLU A N 1
ATOM 768 C CA . GLU A 1 99 ? -8.178 6.010 19.662 1.00 85.00 99 GLU A CA 1
ATOM 769 C C . GLU A 1 99 ? -8.401 5.780 18.160 1.00 85.00 99 GLU A C 1
ATOM 771 O O . GLU A 1 99 ? -8.012 6.612 17.330 1.00 85.00 99 GLU A O 1
ATOM 776 N N . GLN A 1 100 ? -9.071 4.683 17.801 1.00 78.69 100 GLN A N 1
ATOM 777 C CA . GLN A 1 100 ? -9.353 4.354 16.407 1.00 78.69 100 GLN A CA 1
ATOM 778 C C . GLN A 1 100 ? -10.324 5.356 15.775 1.00 78.69 100 GLN A C 1
ATOM 780 O O . GLN A 1 100 ? -10.100 5.818 14.653 1.00 78.69 100 GLN A O 1
ATOM 785 N N . GLN A 1 101 ? -11.355 5.769 16.513 1.00 80.62 101 GLN A N 1
ATOM 786 C CA . GLN A 1 101 ? -12.280 6.813 16.088 1.00 80.62 101 GLN A CA 1
ATOM 787 C C . GLN A 1 101 ? -11.534 8.124 15.809 1.00 80.62 101 GLN A C 1
ATOM 789 O O . GLN A 1 101 ? -11.729 8.738 14.760 1.00 80.62 101 GLN A O 1
ATOM 794 N N . ALA A 1 102 ? -10.625 8.533 16.697 1.00 80.81 102 ALA A N 1
ATOM 795 C CA . ALA A 1 102 ? -9.822 9.734 16.506 1.00 80.81 102 ALA A CA 1
ATOM 796 C C . ALA A 1 102 ? -8.895 9.635 15.281 1.00 80.81 102 ALA A C 1
ATOM 798 O O . ALA A 1 102 ? -8.703 10.637 14.589 1.00 80.81 102 ALA A O 1
ATOM 799 N N . LYS A 1 103 ? -8.332 8.456 14.980 1.00 76.88 103 LYS A N 1
ATOM 800 C CA . LYS A 1 103 ? -7.535 8.229 13.759 1.00 76.88 103 LYS A CA 1
ATOM 801 C C . LYS A 1 103 ? -8.373 8.416 12.493 1.00 76.88 103 LYS A C 1
ATOM 803 O O . LYS A 1 103 ? -7.943 9.139 11.595 1.00 76.88 103 LYS A O 1
ATOM 808 N N . ILE A 1 104 ? -9.576 7.842 12.446 1.00 71.50 104 ILE A N 1
ATOM 809 C CA . ILE A 1 104 ? -10.485 7.968 11.294 1.00 71.50 104 ILE A CA 1
ATOM 810 C C . ILE A 1 104 ? -10.944 9.422 11.125 1.00 71.50 104 ILE A C 1
ATOM 812 O O . ILE A 1 104 ? -10.911 9.956 10.021 1.00 71.50 104 ILE A O 1
ATOM 816 N N . LEU A 1 105 ? -11.299 10.103 12.219 1.00 71.69 105 LEU A N 1
ATOM 817 C CA . LEU A 1 105 ? -11.723 11.508 12.186 1.00 71.69 105 LEU A CA 1
ATOM 818 C C . LEU A 1 105 ? -10.595 12.476 11.790 1.00 71.69 105 LEU A C 1
ATOM 820 O O . LEU A 1 105 ? -10.868 13.549 11.255 1.00 71.69 105 LEU A O 1
ATOM 824 N N . LYS A 1 106 ? -9.328 12.119 12.040 1.00 73.81 106 LYS A N 1
ATOM 825 C CA . LYS A 1 106 ? -8.159 12.886 11.575 1.00 73.81 106 LYS A CA 1
ATOM 826 C C . LYS A 1 106 ? -7.862 12.679 10.089 1.00 73.81 106 LYS A C 1
ATOM 828 O O . LYS A 1 106 ? -7.166 13.509 9.502 1.00 73.81 106 LYS A O 1
ATOM 833 N N . GLN A 1 107 ? -8.359 11.608 9.469 1.00 68.62 107 GLN A N 1
ATOM 834 C CA . GLN A 1 107 ? -8.269 11.453 8.023 1.00 68.62 107 GLN A CA 1
ATOM 835 C C . GLN A 1 107 ? -9.275 12.388 7.352 1.00 68.62 107 GLN A C 1
ATOM 837 O O . GLN A 1 107 ? -10.473 12.340 7.617 1.00 68.62 107 GLN A O 1
ATOM 842 N N . LYS A 1 108 ? -8.769 13.233 6.448 1.00 57.31 108 LYS A N 1
ATOM 843 C CA . LYS A 1 108 ? -9.515 14.323 5.800 1.00 57.31 108 LYS A CA 1
ATOM 844 C C . LYS A 1 108 ? -10.763 13.863 5.021 1.00 57.31 108 LYS A C 1
ATOM 846 O O . LYS A 1 108 ? -11.617 14.693 4.745 1.00 57.31 108 LYS A O 1
ATOM 851 N N . ASP A 1 109 ? -10.892 12.562 4.755 1.00 61.41 109 ASP A N 1
ATOM 852 C CA . ASP A 1 109 ? -11.995 11.945 4.009 1.00 61.41 109 ASP A CA 1
ATOM 853 C C . ASP A 1 109 ? -12.546 10.661 4.670 1.00 61.41 109 ASP A C 1
ATOM 855 O O . ASP A 1 109 ? -13.251 9.894 4.018 1.00 61.41 109 ASP A O 1
ATOM 859 N N . GLY A 1 110 ? -12.259 10.409 5.958 1.00 60.44 110 GLY A N 1
ATOM 860 C CA . GLY A 1 110 ? -12.557 9.125 6.626 1.00 60.44 110 GLY A CA 1
ATOM 861 C C . GLY A 1 110 ? -14.037 8.704 6.624 1.00 60.44 110 GLY A C 1
ATOM 862 O O . GLY A 1 110 ? -14.344 7.520 6.728 1.00 60.44 110 GLY A O 1
ATOM 863 N N . PHE A 1 111 ? -14.951 9.662 6.443 1.00 65.50 111 PHE A N 1
ATOM 864 C CA . PHE A 1 111 ? -16.393 9.435 6.285 1.00 65.50 111 PHE A CA 1
ATOM 865 C C . PHE A 1 111 ? -16.979 10.183 5.080 1.00 65.50 111 PHE A C 1
ATOM 867 O O . PHE A 1 111 ? -18.162 10.529 5.075 1.00 65.50 111 PHE A O 1
ATOM 874 N N . ALA A 1 112 ? -16.166 10.503 4.068 1.00 66.62 112 ALA A N 1
ATOM 875 C CA . ALA A 1 112 ? -16.676 11.198 2.895 1.00 66.62 112 ALA A CA 1
ATOM 876 C C . ALA A 1 112 ? -17.811 10.367 2.251 1.00 66.62 112 ALA A C 1
ATOM 878 O O . ALA A 1 112 ? -17.634 9.173 2.013 1.00 66.62 112 ALA A O 1
ATOM 879 N N . PRO A 1 113 ? -18.968 10.962 1.904 1.00 61.78 113 PRO A N 1
ATOM 880 C CA . PRO A 1 113 ? -20.089 10.225 1.313 1.00 61.78 113 PRO A CA 1
ATOM 881 C C . PRO A 1 113 ? -19.697 9.428 0.063 1.00 61.78 113 PRO A C 1
ATOM 883 O O . PRO A 1 113 ? -20.291 8.401 -0.233 1.00 61.78 113 PRO A O 1
ATOM 886 N N . ALA A 1 114 ? -18.662 9.879 -0.652 1.00 65.12 114 ALA A N 1
ATOM 887 C CA . ALA A 1 114 ? -18.119 9.208 -1.824 1.00 65.12 114 ALA A CA 1
ATOM 888 C C . ALA A 1 114 ? -17.525 7.814 -1.534 1.00 65.12 114 ALA A C 1
ATOM 890 O O . ALA A 1 114 ? -17.617 6.959 -2.408 1.00 65.12 114 ALA A O 1
ATOM 891 N N . VAL A 1 115 ? -16.957 7.570 -0.344 1.00 62.91 115 VAL A N 1
ATOM 892 C CA . VAL A 1 115 ? -16.402 6.251 0.034 1.00 62.91 115 VAL A CA 1
ATOM 893 C C . VAL A 1 115 ? -17.452 5.292 0.605 1.00 62.91 115 VAL A C 1
ATOM 895 O O . VAL A 1 115 ? -17.203 4.097 0.681 1.00 62.91 115 VAL A O 1
ATOM 898 N N . MET A 1 116 ? -18.633 5.803 0.968 1.00 63.53 116 MET A N 1
ATOM 899 C CA . MET A 1 116 ? -19.750 5.034 1.540 1.00 63.53 116 MET A CA 1
ATOM 900 C C . MET A 1 116 ? -20.886 4.792 0.533 1.00 63.53 116 MET A C 1
ATOM 902 O O . MET A 1 116 ? -21.945 4.301 0.909 1.00 63.53 116 MET A O 1
ATOM 906 N N . ARG A 1 117 ? -20.714 5.189 -0.734 1.00 66.44 117 ARG A N 1
ATOM 907 C CA . ARG A 1 117 ? -21.717 4.944 -1.777 1.00 66.44 117 ARG A CA 1
ATOM 908 C C . ARG A 1 117 ? -21.769 3.460 -2.119 1.00 66.44 117 ARG A C 1
ATOM 910 O O . ARG A 1 117 ? -20.723 2.835 -2.261 1.00 66.44 117 ARG A O 1
ATOM 917 N N . ASP A 1 118 ? -22.973 2.952 -2.362 1.00 69.75 118 ASP A N 1
ATOM 918 C CA . ASP A 1 118 ? -23.220 1.558 -2.756 1.00 69.75 118 ASP A CA 1
ATOM 919 C C . ASP A 1 118 ? -22.359 1.129 -3.961 1.00 69.75 118 ASP A C 1
ATOM 921 O O . ASP A 1 118 ? -21.801 0.035 -3.965 1.00 69.75 118 ASP A O 1
ATOM 925 N N . ASP A 1 119 ? -22.136 2.043 -4.917 1.00 67.69 119 ASP A N 1
ATOM 926 C CA . ASP A 1 119 ? -21.258 1.837 -6.081 1.00 67.69 119 ASP A CA 1
ATOM 927 C C . ASP A 1 119 ? -19.780 1.602 -5.707 1.00 67.69 119 ASP A C 1
ATOM 929 O O . ASP A 1 119 ? -19.061 0.901 -6.415 1.00 67.69 119 ASP A O 1
ATOM 933 N N . ALA A 1 120 ? -19.302 2.223 -4.622 1.00 59.78 120 ALA A N 1
ATOM 934 C CA . ALA A 1 120 ? -17.938 2.059 -4.115 1.00 59.78 120 ALA A CA 1
ATOM 935 C C . ALA A 1 120 ? -17.790 0.790 -3.258 1.00 59.78 120 ALA A C 1
ATOM 937 O O . ALA A 1 120 ? -16.681 0.278 -3.112 1.00 59.78 120 ALA A O 1
ATOM 938 N N . LEU A 1 121 ? -18.900 0.290 -2.708 1.00 61.34 121 LEU A N 1
ATOM 939 C CA . LEU A 1 121 ? -18.956 -0.890 -1.845 1.00 61.34 121 LEU A CA 1
ATOM 940 C C . LEU A 1 121 ? -19.339 -2.178 -2.600 1.00 61.34 121 LEU A C 1
ATOM 942 O O . LEU A 1 121 ? -19.384 -3.238 -1.983 1.00 61.34 121 LEU A O 1
ATOM 946 N N . ASP A 1 122 ? -19.599 -2.100 -3.914 1.00 62.66 122 ASP A N 1
ATOM 947 C CA . ASP A 1 122 ? -20.094 -3.201 -4.769 1.00 62.66 122 ASP A CA 1
ATOM 948 C C . ASP A 1 122 ? -21.308 -3.940 -4.165 1.00 62.66 122 ASP A C 1
ATOM 950 O O . ASP A 1 122 ? -21.545 -5.127 -4.401 1.00 62.66 122 ASP A O 1
ATOM 954 N N . ILE A 1 123 ? -22.105 -3.230 -3.360 1.00 65.31 123 ILE A N 1
ATOM 955 C CA . ILE A 1 123 ? -23.339 -3.765 -2.792 1.00 65.31 123 ILE A CA 1
ATOM 956 C C . ILE A 1 123 ? -24.415 -3.554 -3.847 1.00 65.31 123 ILE A C 1
ATOM 958 O O . ILE A 1 123 ? -24.961 -2.465 -4.009 1.00 65.31 123 ILE A O 1
ATOM 962 N N . LYS A 1 124 ? -24.711 -4.611 -4.599 1.00 65.38 124 LYS A N 1
ATOM 963 C CA . LYS A 1 124 ? -25.848 -4.617 -5.518 1.00 65.38 124 LYS A CA 1
ATOM 964 C C . LYS A 1 124 ? -27.132 -4.607 -4.698 1.00 65.38 124 LYS A C 1
ATOM 966 O O . LYS A 1 124 ? -27.487 -5.615 -4.095 1.00 65.38 124 LYS A O 1
ATOM 971 N N . VAL A 1 125 ? -27.802 -3.462 -4.670 1.00 58.88 125 VAL A N 1
ATOM 972 C CA . VAL A 1 125 ? -29.177 -3.359 -4.184 1.00 58.88 125 VAL A CA 1
ATOM 973 C C . VAL A 1 125 ? -30.073 -3.921 -5.288 1.00 58.88 125 VAL A C 1
ATOM 975 O O . VAL A 1 125 ? -30.088 -3.389 -6.399 1.00 58.88 125 VAL A O 1
ATOM 978 N N . GLU A 1 126 ? -30.718 -5.052 -5.007 1.00 50.44 126 GLU A N 1
ATOM 979 C CA . GLU A 1 126 ? -31.726 -5.677 -5.876 1.00 50.44 126 GLU A CA 1
ATOM 980 C C . GLU A 1 126 ? -33.057 -4.912 -5.829 1.00 50.44 126 GLU A C 1
ATOM 982 O O . GLU A 1 126 ? -33.440 -4.453 -4.725 1.00 50.44 126 GLU A O 1
#

Mean predicted aligned error: 19.46 Å

Solvent-accessible surface area (backbone atoms only — not comparable to full-atom values): 8216 Å² total; per-residue (Å²): 139,82,83,84,82,80,81,81,80,74,83,86,74,78,75,80,80,78,73,85,78,77,54,69,70,59,54,50,50,52,54,48,52,51,52,51,52,51,51,50,51,52,52,51,51,49,52,40,57,74,70,44,53,57,56,60,64,43,63,41,85,92,31,62,87,57,50,80,71,57,78,68,84,72,71,76,85,67,80,66,94,86,57,81,91,45,71,69,53,50,54,52,46,52,52,56,50,51,53,52,50,52,54,41,70,67,39,97,59,64,79,40,69,75,74,71,32,49,84,67,65,73,55,80,82,129

Radius of gyration: 32.72 Å; Cα contacts (8 Å, |Δi|>4): 33; chains: 1; bounding box: 79×58×98 Å

Nearest PDB structures (foldseek):
  8j9a-assembly1_A  TM=2.910E-01  e=1.074E+00  Homo sapiens